Protein AF-A0A835RFT1-F1 (afdb_monomer_lite)

Foldseek 3Di:
DLVVVVVVLVVLLVVLVVVLVVLVVLLVVLVVLLVVLVVCLVVLVDLVNCVVNSPPPCPSVVVNVVSVVVNVVSVVVNVVSVVVNVVSVVVNVPSDDDPVSVVVVVVVLVPPPPQPPVNVVVVVCVVCVVVPD

Secondary structure (DSSP, 8-state):
-HHHHHHHHHHHHHHHHHHHHHHHHHHHHHHHHHHHHHHHHHHHT-GGGGGGGGGSTTHHHHHHHHHHHHHHHHHHHHHHHHHHHHHHHHHHHT----HHHHHHHHHHHHS-TTS-HHHHHHHHHHHHHTT--

Sequence (133 aa):
MMLKKLQQKYARIKDEIAQWDELQSQLLSQFGNASSIIERLPVLSEDKNYGGLKFLPGIKEALLGKQMVTLERIFFDMKDTIYLFKSSVVSSLTCKCSAGEIAALRQLLTDQPNISKMEVQTIFEIIFAEDIR

InterPro domains:
  IPR029159 Ribosome biogenesis protein C1orf109-like [PF15011] (2-86)
  IPR038985 OPENER-like [PTHR37904] (1-82)

Organism: Vanilla planifolia (NCBI:txid51239)

Structure (mmCIF, N/CA/C/O backbone):
data_AF-A0A835RFT1-F1
#
_entry.id   AF-A0A835RFT1-F1
#
loop_
_atom_site.group_PDB
_atom_site.id
_atom_site.type_symbol
_atom_site.label_atom_id
_atom_site.label_alt_id
_atom_site.label_comp_id
_atom_site.label_asym_id
_atom_site.label_entity_id
_atom_site.label_seq_id
_atom_site.pdbx_PDB_ins_code
_atom_site.Cartn_x
_atom_site.Cartn_y
_atom_site.Cartn_z
_atom_site.occupancy
_atom_site.B_iso_or_equiv
_atom_site.auth_seq_id
_atom_site.auth_comp_id
_atom_site.auth_asym_id
_atom_site.auth_atom_id
_atom_site.pdbx_PDB_model_num
ATOM 1 N N . MET A 1 1 ? 31.237 -1.751 -26.788 1.00 59.62 1 MET A N 1
ATOM 2 C CA . MET A 1 1 ? 30.967 -0.882 -25.614 1.00 59.62 1 MET A CA 1
ATOM 3 C C . MET A 1 1 ? 29.514 -0.401 -25.574 1.00 59.62 1 MET A C 1
ATOM 5 O O . MET A 1 1 ? 28.903 -0.450 -24.517 1.00 59.62 1 MET A O 1
ATOM 9 N N . MET A 1 2 ? 28.930 -0.018 -26.714 1.00 66.75 2 MET A N 1
ATOM 10 C CA . MET A 1 2 ? 27.556 0.495 -26.787 1.00 66.75 2 MET A CA 1
ATOM 11 C C . MET A 1 2 ? 26.454 -0.542 -26.493 1.00 66.75 2 MET A C 1
ATOM 13 O O . MET A 1 2 ? 25.534 -0.231 -25.745 1.00 66.75 2 MET A O 1
ATOM 17 N N . LEU A 1 3 ? 26.582 -1.784 -26.983 1.00 66.19 3 LEU A N 1
ATOM 18 C CA . LEU A 1 3 ? 25.622 -2.863 -26.688 1.00 66.19 3 LEU A CA 1
ATOM 19 C C . LEU A 1 3 ? 25.499 -3.131 -25.178 1.00 66.19 3 LEU A C 1
ATOM 21 O O . LEU A 1 3 ? 24.394 -3.160 -24.652 1.00 66.19 3 LEU A O 1
ATOM 25 N N . LYS A 1 4 ? 26.634 -3.216 -24.467 1.00 69.12 4 LYS A N 1
ATOM 26 C CA . LYS A 1 4 ? 26.661 -3.378 -23.001 1.00 69.12 4 LYS A CA 1
ATOM 27 C C . LYS A 1 4 ? 25.938 -2.234 -22.279 1.00 69.12 4 LYS A C 1
ATOM 29 O O . LYS A 1 4 ? 25.240 -2.469 -21.302 1.00 69.12 4 LYS A O 1
ATOM 34 N N . LYS A 1 5 ? 26.074 -1.001 -22.777 1.00 69.38 5 LYS A N 1
ATOM 35 C CA . LYS A 1 5 ? 25.412 0.183 -22.211 1.00 69.38 5 LYS A CA 1
ATOM 36 C C . LYS A 1 5 ? 23.896 0.151 -22.423 1.00 69.38 5 LYS A C 1
ATOM 38 O O . LYS A 1 5 ? 23.151 0.514 -21.521 1.00 69.38 5 LYS A O 1
ATOM 43 N N . LEU A 1 6 ? 23.437 -0.299 -23.591 1.00 71.56 6 LEU A N 1
ATOM 44 C CA . LEU A 1 6 ? 22.011 -0.462 -23.885 1.00 71.56 6 LEU A CA 1
ATOM 45 C C . LEU A 1 6 ? 21.392 -1.603 -23.072 1.00 71.56 6 LEU A C 1
ATOM 47 O O . LEU A 1 6 ? 20.337 -1.409 -22.479 1.00 71.56 6 LEU A O 1
ATOM 51 N N . GLN A 1 7 ? 22.087 -2.737 -22.954 1.00 71.88 7 GLN A N 1
ATOM 52 C CA . GLN A 1 7 ? 21.683 -3.844 -22.082 1.00 71.88 7 GLN A CA 1
ATOM 53 C C . GLN A 1 7 ? 21.546 -3.397 -20.623 1.00 71.88 7 GLN A C 1
ATOM 55 O O . GLN A 1 7 ? 20.553 -3.711 -19.979 1.00 71.88 7 GLN A O 1
ATOM 60 N N . GLN A 1 8 ? 22.501 -2.610 -20.116 1.00 78.94 8 GLN A N 1
ATOM 61 C CA . GLN A 1 8 ? 22.441 -2.068 -18.758 1.00 78.94 8 GLN A CA 1
ATOM 62 C C . GLN A 1 8 ? 21.249 -1.118 -18.556 1.00 78.94 8 GLN A C 1
ATOM 64 O O . GLN A 1 8 ? 20.597 -1.167 -17.517 1.00 78.94 8 GLN A O 1
ATOM 69 N N . LYS A 1 9 ? 20.947 -0.259 -19.538 1.00 76.69 9 LYS A N 1
ATOM 70 C CA . LYS A 1 9 ? 19.777 0.633 -19.476 1.00 76.69 9 LYS A CA 1
ATOM 71 C C . LYS A 1 9 ? 18.464 -0.141 -19.514 1.00 76.69 9 LYS A C 1
ATOM 73 O O . LYS A 1 9 ? 17.567 0.180 -18.746 1.00 76.69 9 LYS A O 1
ATOM 78 N N . TYR A 1 10 ? 18.366 -1.152 -20.375 1.00 77.69 10 TYR A N 1
ATOM 79 C CA . TYR A 1 10 ? 17.193 -2.019 -20.451 1.00 77.69 10 TYR A CA 1
ATOM 80 C C . TYR A 1 10 ? 16.973 -2.780 -19.139 1.00 77.69 10 TYR A C 1
ATOM 82 O O . TYR A 1 10 ? 15.868 -2.760 -18.611 1.00 77.69 10 TYR A O 1
ATOM 90 N N . ALA A 1 11 ? 18.033 -3.368 -18.571 1.00 81.19 11 ALA A N 1
ATOM 91 C CA . ALA A 1 11 ? 17.967 -4.034 -17.271 1.00 81.19 11 ALA A CA 1
ATOM 92 C C . ALA A 1 11 ? 17.457 -3.083 -16.177 1.00 81.19 11 ALA A C 1
ATOM 94 O O . ALA A 1 11 ? 16.525 -3.422 -15.461 1.00 81.19 11 ALA A O 1
ATOM 95 N N . ARG A 1 12 ? 17.982 -1.852 -16.128 1.00 82.69 12 ARG A N 1
ATOM 96 C CA . ARG A 1 12 ? 17.522 -0.835 -15.175 1.00 82.69 12 ARG A CA 1
ATOM 97 C C . ARG A 1 12 ? 16.043 -0.480 -15.350 1.00 82.69 12 ARG A C 1
ATOM 99 O O . ARG A 1 12 ? 15.340 -0.393 -14.355 1.00 82.69 12 ARG A O 1
ATOM 106 N N . ILE A 1 13 ? 15.577 -0.254 -16.580 1.00 82.38 13 ILE A N 1
ATOM 107 C CA . ILE A 1 13 ? 14.160 0.062 -16.835 1.00 82.38 13 ILE A CA 1
ATOM 108 C C . ILE A 1 13 ? 13.275 -1.111 -16.404 1.00 82.38 13 ILE A C 1
ATOM 110 O O . ILE A 1 13 ? 12.234 -0.896 -15.797 1.00 82.38 13 ILE A O 1
ATOM 114 N N . LYS A 1 14 ? 13.701 -2.349 -16.670 1.00 84.00 14 LYS A N 1
ATOM 115 C CA . LYS A 1 14 ? 12.979 -3.549 -16.241 1.00 84.00 14 LYS A CA 1
ATOM 116 C C . LYS A 1 14 ? 12.882 -3.648 -14.714 1.00 84.00 14 LYS A C 1
ATOM 118 O O . LYS A 1 14 ? 11.807 -3.947 -14.203 1.00 84.00 14 LYS A O 1
ATOM 123 N N . ASP A 1 15 ? 13.969 -3.359 -14.002 1.00 86.38 15 ASP A N 1
ATOM 124 C CA . ASP A 1 15 ? 13.974 -3.315 -12.535 1.00 86.38 15 ASP A CA 1
ATOM 125 C C . ASP A 1 15 ? 13.070 -2.189 -12.001 1.00 86.38 15 ASP A C 1
ATOM 127 O O . ASP A 1 15 ? 12.335 -2.390 -11.037 1.00 86.38 15 ASP A O 1
ATOM 131 N N . GLU A 1 16 ? 13.075 -1.015 -12.646 1.00 85.31 16 GLU A N 1
ATOM 132 C CA . GLU A 1 16 ? 12.196 0.108 -12.293 1.00 85.31 16 GLU A CA 1
ATOM 133 C C . GLU A 1 16 ? 10.713 -0.245 -12.521 1.00 85.31 16 GLU A C 1
ATOM 135 O O . GLU A 1 16 ? 9.893 0.018 -11.646 1.00 85.31 16 GLU A O 1
ATOM 140 N N . ILE A 1 17 ? 10.365 -0.920 -13.623 1.00 85.31 17 ILE A N 1
ATOM 141 C CA . ILE A 1 17 ? 8.999 -1.411 -13.883 1.00 85.31 17 ILE A CA 1
ATOM 142 C C . ILE A 1 17 ? 8.572 -2.441 -12.829 1.00 85.31 17 ILE A C 1
ATOM 144 O O . ILE A 1 17 ? 7.458 -2.365 -12.317 1.00 85.31 17 ILE A O 1
ATOM 148 N N . ALA A 1 18 ? 9.447 -3.378 -12.455 1.00 88.81 18 ALA A N 1
ATOM 149 C CA . ALA A 1 18 ? 9.149 -4.330 -11.383 1.00 88.81 18 ALA A CA 1
ATOM 150 C C . ALA A 1 18 ? 8.926 -3.617 -10.036 1.00 88.81 18 ALA A C 1
ATOM 152 O O . ALA A 1 18 ? 8.027 -3.967 -9.276 1.00 88.81 18 ALA A O 1
ATOM 153 N N . GLN A 1 19 ? 9.702 -2.566 -9.759 1.00 91.56 19 GLN A N 1
ATOM 154 C CA . GLN A 1 19 ? 9.513 -1.732 -8.575 1.00 91.56 19 GLN A CA 1
ATOM 155 C C . GLN A 1 19 ? 8.165 -0.992 -8.590 1.00 91.56 19 GLN A C 1
ATOM 157 O O . GLN A 1 19 ? 7.588 -0.753 -7.529 1.00 91.56 19 GLN A O 1
ATOM 162 N N . TRP A 1 20 ? 7.651 -0.610 -9.762 1.00 92.12 20 TRP A N 1
ATOM 163 C CA . TRP A 1 20 ? 6.344 0.042 -9.873 1.00 92.12 20 TRP A CA 1
ATOM 164 C C . TRP A 1 20 ? 5.208 -0.875 -9.436 1.00 92.12 20 TRP A C 1
ATOM 166 O O . TRP A 1 20 ? 4.316 -0.408 -8.730 1.00 92.12 20 TRP A O 1
ATOM 176 N N . ASP A 1 21 ? 5.262 -2.156 -9.805 1.00 92.62 21 ASP A N 1
ATOM 177 C CA . ASP A 1 21 ? 4.253 -3.145 -9.414 1.00 92.62 21 ASP A CA 1
ATOM 178 C C . ASP A 1 21 ? 4.212 -3.344 -7.889 1.00 92.62 21 ASP A C 1
ATOM 180 O O . ASP A 1 21 ? 3.142 -3.310 -7.273 1.00 92.62 21 ASP A O 1
ATOM 184 N N . GLU A 1 22 ? 5.386 -3.423 -7.255 1.00 95.25 22 GLU A N 1
ATOM 185 C CA . GLU A 1 22 ? 5.507 -3.508 -5.795 1.00 95.25 22 GLU A CA 1
ATOM 186 C C . GLU A 1 22 ? 4.933 -2.256 -5.110 1.00 95.25 22 GLU A C 1
ATOM 188 O O . GLU A 1 22 ? 4.107 -2.350 -4.202 1.00 95.25 22 GLU A O 1
ATOM 193 N N . LEU A 1 23 ? 5.316 -1.061 -5.578 1.00 95.81 23 LEU A N 1
ATOM 194 C CA . LEU A 1 23 ? 4.842 0.208 -5.014 1.00 95.81 23 LEU A CA 1
ATOM 195 C C . LEU A 1 23 ? 3.331 0.399 -5.206 1.00 95.81 23 LEU A C 1
ATOM 197 O O . LEU A 1 23 ? 2.657 0.919 -4.314 1.00 95.81 23 LEU A O 1
ATOM 201 N N . GLN A 1 24 ? 2.782 -0.027 -6.345 1.00 94.56 24 GLN A N 1
ATOM 202 C CA . GLN A 1 24 ? 1.347 0.018 -6.605 1.00 94.56 24 GLN A CA 1
ATOM 203 C C . GLN A 1 24 ? 0.591 -0.962 -5.701 1.00 94.56 24 GLN A C 1
ATOM 205 O O . GLN A 1 24 ? -0.409 -0.581 -5.089 1.00 94.56 24 GLN A O 1
ATOM 210 N N . SER A 1 25 ? 1.081 -2.195 -5.567 1.00 96.62 25 SER A N 1
ATOM 211 C CA . SER A 1 25 ? 0.508 -3.206 -4.672 1.00 96.62 25 SER A CA 1
ATOM 212 C C . SER A 1 25 ? 0.527 -2.742 -3.215 1.00 96.62 25 SER A C 1
ATOM 214 O O . SER A 1 25 ? -0.480 -2.844 -2.506 1.00 96.62 25 SER A O 1
ATOM 216 N N . GLN A 1 26 ? 1.638 -2.143 -2.780 1.00 97.69 26 GLN A N 1
ATOM 217 C CA . GLN A 1 26 ? 1.768 -1.544 -1.458 1.00 97.69 26 GLN A CA 1
ATOM 218 C C . GLN A 1 26 ? 0.761 -0.403 -1.250 1.00 97.69 26 GLN A C 1
ATOM 220 O O . GLN A 1 26 ? 0.075 -0.381 -0.225 1.00 97.69 26 GLN A O 1
ATOM 225 N N . LEU A 1 27 ? 0.619 0.510 -2.217 1.00 97.50 27 LEU A N 1
ATOM 226 C CA . LEU A 1 27 ? -0.326 1.626 -2.130 1.00 97.50 27 LEU A CA 1
ATOM 227 C C . LEU A 1 27 ? -1.783 1.146 -2.051 1.00 97.50 27 LEU A C 1
ATOM 229 O O . LEU A 1 27 ? -2.560 1.666 -1.249 1.00 97.50 27 LEU A O 1
ATOM 233 N N . LEU A 1 28 ? -2.153 0.139 -2.847 1.00 97.75 28 LEU A N 1
ATOM 234 C CA . LEU A 1 28 ? -3.486 -0.469 -2.813 1.00 97.75 28 LEU A CA 1
ATOM 235 C C . LEU A 1 28 ? -3.764 -1.142 -1.465 1.00 97.75 28 LEU A C 1
ATOM 237 O O . LEU A 1 28 ? -4.849 -0.974 -0.909 1.00 97.75 28 LEU A O 1
ATOM 241 N N . SER A 1 29 ? -2.778 -1.849 -0.909 1.00 98.25 29 SER A N 1
ATOM 242 C CA . SER A 1 29 ? -2.874 -2.455 0.422 1.00 98.25 29 SER A CA 1
ATOM 243 C C . SER A 1 29 ? -3.062 -1.398 1.514 1.00 98.25 29 SER A C 1
ATOM 245 O O . SER A 1 29 ? -3.980 -1.494 2.330 1.00 98.25 29 SER A O 1
ATOM 247 N N . GLN A 1 30 ? -2.252 -0.336 1.502 1.00 98.38 30 GLN A N 1
ATOM 248 C CA . GLN A 1 30 ? -2.378 0.780 2.441 1.00 98.38 30 GLN A CA 1
ATOM 249 C C . GLN A 1 30 ? -3.752 1.454 2.339 1.00 98.38 30 GLN A C 1
ATOM 251 O O . GLN A 1 30 ? -4.407 1.668 3.359 1.00 98.38 30 GLN A O 1
ATOM 256 N N . PHE A 1 31 ? -4.222 1.728 1.120 1.00 98.19 31 PHE A N 1
ATOM 257 C CA . PHE A 1 31 ? -5.545 2.302 0.888 1.00 98.19 31 PHE A CA 1
ATOM 258 C C . PHE A 1 31 ? -6.664 1.386 1.402 1.00 98.19 31 PHE A C 1
ATOM 260 O O . PHE A 1 31 ? -7.557 1.848 2.110 1.00 98.19 31 PHE A O 1
ATOM 267 N N . GLY A 1 32 ? -6.595 0.084 1.111 1.00 98.31 32 GLY A N 1
ATOM 268 C CA . GLY A 1 32 ? -7.560 -0.899 1.606 1.00 98.31 32 GLY A CA 1
ATOM 269 C C . GLY A 1 32 ? -7.593 -0.967 3.135 1.00 98.31 32 GLY A C 1
ATOM 270 O O . GLY A 1 32 ? -8.669 -0.967 3.737 1.00 98.31 32 GLY A O 1
ATOM 271 N N . ASN A 1 33 ? -6.423 -0.931 3.777 1.00 98.06 33 ASN A N 1
ATOM 272 C CA . ASN A 1 33 ? -6.310 -0.880 5.234 1.00 98.06 33 ASN A CA 1
ATOM 273 C C . ASN A 1 33 ? -6.935 0.400 5.810 1.00 98.06 33 ASN A C 1
ATOM 275 O O . ASN A 1 33 ? -7.674 0.330 6.794 1.00 98.06 33 ASN A O 1
ATOM 279 N N . ALA A 1 34 ? -6.686 1.558 5.189 1.00 98.38 34 ALA A N 1
ATOM 280 C CA . ALA A 1 34 ? -7.312 2.816 5.587 1.00 98.38 34 ALA A CA 1
ATOM 281 C C . ALA A 1 34 ? -8.840 2.760 5.436 1.00 98.38 34 ALA A C 1
ATOM 283 O O . ALA A 1 34 ? -9.546 3.114 6.380 1.00 98.38 34 ALA A O 1
ATOM 284 N N . SER A 1 35 ? -9.348 2.267 4.299 1.00 98.38 35 SER A N 1
ATOM 285 C CA . SER A 1 35 ? -10.792 2.125 4.046 1.00 98.38 35 SER A CA 1
ATOM 286 C C . SER A 1 35 ? -11.459 1.261 5.110 1.00 98.38 35 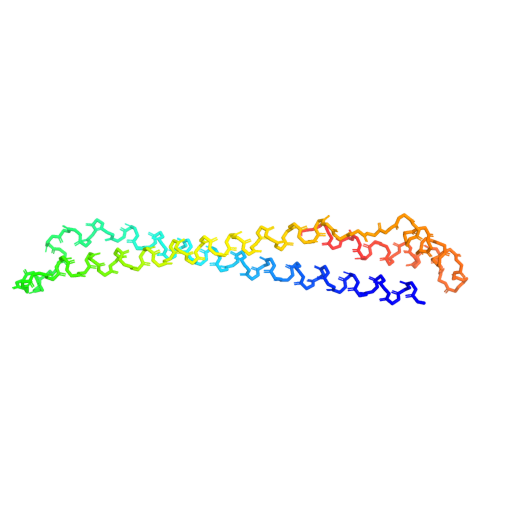SER A C 1
ATOM 288 O O . SER A 1 35 ? -12.415 1.696 5.746 1.00 98.38 35 SER A O 1
ATOM 290 N N . SER A 1 36 ? -10.888 0.086 5.396 1.00 98.12 36 SER A N 1
ATOM 291 C CA . SER A 1 36 ? -11.396 -0.835 6.419 1.00 98.12 36 SER A CA 1
ATOM 292 C C . SER A 1 36 ? -11.473 -0.182 7.803 1.00 98.12 36 SER A C 1
ATOM 294 O O . SER A 1 36 ? -12.458 -0.344 8.528 1.00 98.12 36 SER A O 1
ATOM 296 N N . ILE A 1 37 ? -10.460 0.608 8.181 1.00 97.75 37 ILE A N 1
ATOM 297 C CA . ILE A 1 37 ? -10.495 1.345 9.448 1.00 97.75 37 ILE A CA 1
ATOM 298 C C . ILE A 1 37 ? -11.601 2.404 9.428 1.00 97.75 37 ILE A C 1
ATOM 300 O O . ILE A 1 37 ? -12.382 2.457 10.378 1.00 97.75 37 ILE A O 1
ATOM 304 N N . ILE A 1 38 ? -11.691 3.214 8.368 1.00 97.94 38 ILE A N 1
ATOM 305 C CA . ILE A 1 38 ? -12.695 4.280 8.227 1.00 97.94 38 ILE A CA 1
ATOM 306 C C . ILE A 1 38 ? -14.115 3.709 8.305 1.00 97.94 38 ILE A C 1
ATOM 308 O O . ILE A 1 38 ? -14.937 4.226 9.060 1.00 97.94 38 ILE A O 1
ATOM 312 N N . GLU A 1 39 ? -14.388 2.610 7.605 1.00 97.81 39 GLU A N 1
ATOM 313 C CA . GLU A 1 39 ? -15.685 1.920 7.612 1.00 97.81 39 GLU A CA 1
ATOM 314 C C . GLU A 1 39 ? -16.080 1.410 9.003 1.00 97.81 39 GLU A C 1
ATOM 316 O O . GLU A 1 39 ? -17.262 1.352 9.346 1.00 97.81 39 GLU A O 1
ATOM 321 N N . ARG A 1 40 ? -15.097 1.073 9.842 1.00 96.12 40 ARG A N 1
ATOM 322 C CA . ARG A 1 40 ? -15.324 0.609 11.215 1.00 96.12 40 ARG A CA 1
ATOM 323 C C . ARG A 1 40 ? -15.541 1.739 12.216 1.00 96.12 40 ARG A C 1
ATOM 325 O O . ARG A 1 40 ? -16.131 1.491 13.266 1.00 96.12 40 ARG A O 1
ATOM 332 N N . LEU A 1 41 ? -15.084 2.963 11.944 1.00 96.62 41 LEU A N 1
ATOM 333 C CA . LEU A 1 41 ? -15.187 4.079 12.896 1.00 96.62 41 LEU A CA 1
ATOM 334 C C . LEU A 1 41 ? -16.622 4.359 13.383 1.00 96.62 41 LEU A C 1
ATOM 336 O O . LEU A 1 41 ? -16.789 4.540 14.594 1.00 96.62 41 LEU A O 1
ATOM 340 N N . PRO A 1 42 ? -17.668 4.345 12.529 1.00 95.62 42 PRO A N 1
ATOM 341 C CA . PRO A 1 42 ? -19.047 4.514 12.986 1.00 95.62 42 PRO A CA 1
ATOM 342 C C . PRO A 1 42 ? -19.475 3.407 13.951 1.00 95.62 42 PRO A C 1
ATOM 344 O O . PRO A 1 42 ? -20.071 3.684 14.985 1.00 95.62 42 PRO A O 1
ATOM 347 N N . VAL A 1 43 ? -19.100 2.154 13.670 1.00 94.69 43 VAL A N 1
ATOM 348 C CA . VAL A 1 43 ? -19.407 1.002 14.533 1.00 94.69 43 VAL A CA 1
ATOM 349 C C . VAL A 1 43 ? -18.742 1.161 15.900 1.00 94.69 43 VAL A C 1
ATOM 351 O O . VAL A 1 43 ? -19.374 0.929 16.928 1.00 94.69 43 VAL A O 1
ATOM 354 N N . LEU A 1 44 ? -17.488 1.608 15.929 1.00 94.69 44 LEU A N 1
ATOM 355 C CA . LEU A 1 44 ? -16.746 1.855 17.166 1.00 94.69 44 LEU A CA 1
ATOM 356 C C . LEU A 1 44 ? -17.250 3.088 17.930 1.00 94.69 44 LEU A C 1
ATOM 358 O O . LEU A 1 44 ? -16.988 3.227 19.122 1.00 94.69 44 LEU A O 1
ATOM 362 N N . SER A 1 45 ? -17.994 3.975 17.278 1.00 92.94 45 SER A N 1
ATOM 363 C CA . SER A 1 45 ? -18.569 5.163 17.914 1.00 92.94 45 SER A CA 1
ATOM 364 C C . SER A 1 45 ? -19.878 4.879 18.662 1.00 92.94 45 SER A C 1
ATOM 366 O O . SER A 1 45 ? -20.365 5.744 19.389 1.00 92.94 45 SER A O 1
ATOM 368 N N . GLU A 1 46 ? -20.432 3.675 18.530 1.00 93.88 46 GLU A N 1
ATOM 369 C CA . GLU A 1 46 ? -21.733 3.285 19.074 1.00 93.88 46 GLU A CA 1
ATOM 370 C C . GLU A 1 46 ? -21.583 2.424 20.338 1.00 93.88 46 GLU A C 1
ATOM 372 O O . GLU A 1 46 ? -21.159 1.269 20.279 1.00 93.88 46 GLU A O 1
ATOM 377 N N . ASP A 1 47 ? -22.008 2.945 21.491 1.00 90.06 47 ASP A N 1
ATOM 378 C CA . ASP A 1 47 ? -21.830 2.288 22.800 1.00 90.06 47 ASP A CA 1
ATOM 379 C C . ASP A 1 47 ? -22.515 0.910 22.881 1.00 90.06 47 ASP A C 1
ATOM 381 O O . ASP A 1 47 ? -22.045 -0.002 23.566 1.00 90.06 47 ASP A O 1
ATOM 385 N N . LYS A 1 48 ? -23.609 0.723 22.130 1.00 92.56 48 LYS A N 1
ATOM 386 C CA . LYS A 1 48 ? -24.338 -0.554 22.038 1.00 92.56 48 LYS A CA 1
ATOM 387 C C . LYS A 1 48 ? -23.483 -1.699 21.479 1.00 92.56 48 LYS A C 1
ATOM 389 O O . LYS A 1 48 ? -23.751 -2.853 21.801 1.00 92.56 48 LYS A O 1
ATOM 394 N N . ASN A 1 49 ? -22.441 -1.395 20.699 1.00 93.75 49 ASN A N 1
ATOM 395 C CA . ASN A 1 49 ? -21.593 -2.394 20.043 1.00 93.75 49 ASN A CA 1
ATOM 396 C C . ASN A 1 49 ? -20.518 -2.988 20.971 1.00 93.75 49 ASN A C 1
ATOM 398 O O . ASN A 1 49 ? -19.851 -3.949 20.599 1.00 93.75 49 ASN A O 1
ATOM 402 N N . TYR A 1 50 ? -20.367 -2.460 22.190 1.00 93.56 50 TYR A N 1
ATOM 403 C CA . TYR A 1 50 ? -19.353 -2.909 23.150 1.00 93.56 50 TYR A CA 1
ATOM 404 C C . TYR A 1 50 ? -19.831 -4.041 24.073 1.00 93.56 50 TYR A C 1
ATOM 406 O O . TYR A 1 50 ? -19.023 -4.633 24.790 1.00 93.56 50 TYR A O 1
ATOM 414 N N . GLY A 1 51 ? -21.128 -4.368 24.087 1.00 92.19 51 GLY A N 1
ATOM 415 C CA . GLY A 1 51 ? -21.668 -5.438 24.932 1.00 92.19 51 GLY A CA 1
ATOM 416 C C . GLY A 1 51 ? -21.289 -5.263 26.409 1.00 92.19 51 GLY A C 1
ATOM 417 O O . GLY A 1 51 ? -21.529 -4.208 26.996 1.00 92.19 51 GLY A O 1
ATOM 418 N N . GLY A 1 52 ? -20.675 -6.285 27.014 1.00 92.19 52 GLY A N 1
ATOM 419 C CA . GLY A 1 52 ? -20.181 -6.226 28.397 1.00 92.19 52 GLY A CA 1
ATOM 420 C C . GLY A 1 52 ? -18.989 -5.282 28.613 1.00 92.19 52 GLY A C 1
ATOM 421 O O . GLY A 1 52 ? -18.748 -4.865 29.741 1.00 92.19 52 GLY A O 1
ATOM 422 N N . LEU A 1 53 ? -18.272 -4.893 27.551 1.00 91.94 53 LEU A N 1
ATOM 423 C CA . LEU A 1 53 ? -17.114 -3.996 27.641 1.00 91.94 53 LEU A CA 1
ATOM 424 C C . LEU A 1 53 ? -17.511 -2.536 27.862 1.00 91.94 53 LEU A C 1
ATOM 426 O O . LEU A 1 53 ? -16.673 -1.753 28.290 1.00 91.94 53 LEU A O 1
ATOM 430 N N . LYS A 1 54 ? -18.778 -2.162 27.633 1.00 90.94 54 LYS A N 1
ATOM 431 C CA . LYS A 1 54 ? -19.263 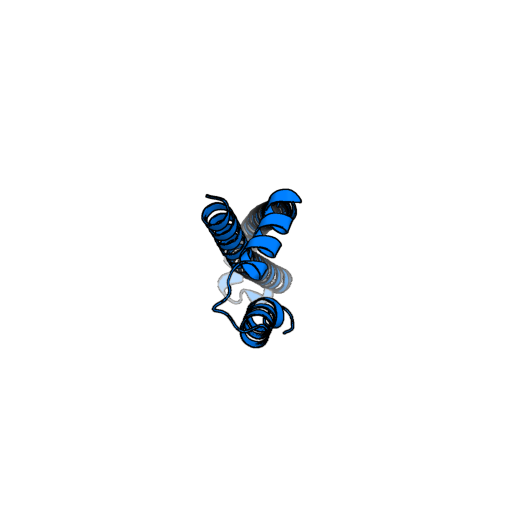-0.777 27.788 1.00 90.94 54 LYS A CA 1
ATOM 432 C C . LYS A 1 54 ? -19.065 -0.195 29.195 1.00 90.94 54 LYS A C 1
ATOM 434 O O . LYS A 1 54 ? -19.108 1.014 29.367 1.00 90.94 54 LYS A O 1
ATOM 439 N N . PHE A 1 55 ? -18.901 -1.055 30.203 1.00 91.12 55 PHE A N 1
ATOM 440 C CA . PHE A 1 55 ? -18.689 -0.648 31.593 1.00 91.12 55 PHE A CA 1
ATOM 441 C C . PHE A 1 55 ? -17.226 -0.325 31.908 1.00 91.12 55 PHE A C 1
ATOM 443 O O . PHE A 1 55 ? -16.948 0.207 32.980 1.00 91.12 55 PHE A O 1
ATOM 450 N N . LEU A 1 56 ? -16.294 -0.647 31.004 1.00 92.25 56 LEU A N 1
ATOM 451 C CA . LEU A 1 56 ? -14.895 -0.270 31.148 1.00 92.25 56 LEU A CA 1
ATOM 452 C C . LEU A 1 56 ? -14.747 1.229 30.852 1.00 92.25 56 LEU A C 1
ATOM 454 O O . LEU A 1 56 ? -15.010 1.651 29.721 1.00 92.25 56 LEU A O 1
ATOM 458 N N . PRO A 1 57 ? -14.316 2.047 31.829 1.00 92.31 57 PRO A N 1
ATOM 459 C CA . PRO A 1 57 ? -14.151 3.477 31.615 1.00 92.31 57 PRO A CA 1
ATOM 460 C C . PRO A 1 57 ? -13.133 3.753 30.504 1.00 92.31 57 PRO A C 1
ATOM 462 O O . PRO A 1 57 ? -12.031 3.206 30.518 1.00 92.31 57 PRO A O 1
ATOM 465 N N . GLY A 1 58 ? -13.491 4.611 29.549 1.00 92.81 58 GLY A N 1
ATOM 466 C CA . GLY A 1 58 ? -12.569 5.075 28.510 1.00 92.81 58 GLY A CA 1
ATOM 467 C C . GLY A 1 58 ? -12.293 4.086 27.370 1.00 92.81 58 GLY A C 1
ATOM 468 O O . GLY A 1 58 ? -11.438 4.363 26.530 1.00 92.81 58 GLY A O 1
ATOM 469 N N . ILE A 1 59 ? -12.956 2.920 27.324 1.00 94.31 59 ILE A N 1
ATOM 470 C CA . ILE A 1 59 ? -12.668 1.883 26.313 1.00 94.31 59 ILE A CA 1
ATOM 471 C C . ILE A 1 59 ? -12.919 2.369 24.882 1.00 94.31 59 ILE A C 1
ATOM 473 O O . ILE A 1 59 ? -12.143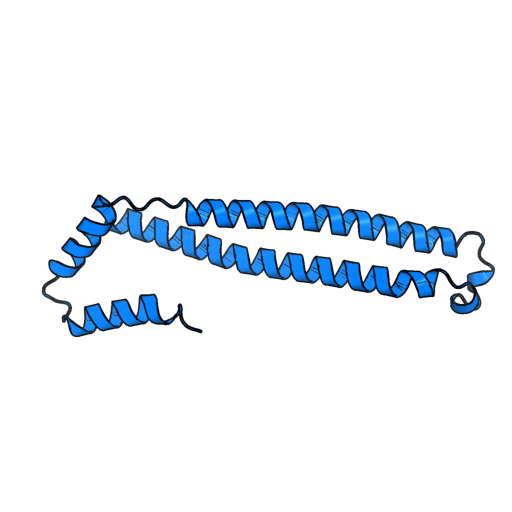 2.068 23.973 1.00 94.31 59 ILE A O 1
ATOM 477 N N . LYS A 1 60 ? -13.985 3.146 24.689 1.00 94.31 60 LYS A N 1
ATOM 478 C CA . LYS A 1 60 ? -14.374 3.701 23.395 1.00 94.31 60 LYS A CA 1
ATOM 479 C C . LYS A 1 60 ? -13.342 4.709 22.915 1.00 94.31 60 LYS A C 1
ATOM 481 O O . LYS A 1 60 ? -12.851 4.608 21.794 1.00 94.31 60 LYS A O 1
ATOM 486 N N . GLU A 1 61 ? -12.980 5.647 23.780 1.00 94.94 61 GLU A N 1
ATOM 487 C CA . GLU A 1 61 ? -11.998 6.693 23.514 1.00 94.94 61 GLU A CA 1
ATOM 488 C C . GLU A 1 61 ? -10.628 6.079 23.217 1.00 94.94 61 GLU A C 1
ATOM 490 O O . GLU A 1 61 ? -9.971 6.472 22.255 1.00 94.94 61 GLU A O 1
ATOM 495 N N . ALA A 1 62 ? -10.222 5.063 23.985 1.00 95.56 62 ALA A N 1
ATOM 496 C CA . ALA A 1 62 ? -8.976 4.340 23.761 1.00 95.56 62 ALA A CA 1
ATOM 497 C C . ALA A 1 62 ? -8.963 3.627 22.401 1.00 95.56 62 ALA A C 1
ATOM 499 O O . ALA A 1 62 ? -7.973 3.699 21.666 1.00 95.56 62 ALA A O 1
ATOM 500 N N . LEU A 1 63 ? -10.061 2.957 22.039 1.00 95.75 63 LEU A N 1
ATOM 501 C CA . LEU A 1 63 ? -10.158 2.221 20.784 1.00 95.75 63 LEU A CA 1
ATOM 502 C C . LEU A 1 63 ? -10.199 3.162 19.575 1.00 95.75 63 LEU A C 1
ATOM 504 O O . LEU A 1 63 ? -9.449 2.948 18.621 1.00 95.75 63 LEU A O 1
ATOM 508 N N . LEU A 1 64 ? -11.005 4.226 19.634 1.00 96.62 64 LEU A N 1
ATOM 509 C CA . LEU A 1 64 ? -11.048 5.271 18.608 1.00 96.62 64 LEU A CA 1
ATOM 510 C C . LEU A 1 64 ? -9.690 5.964 18.471 1.00 96.62 64 LEU A C 1
ATOM 512 O O . LEU A 1 64 ? -9.183 6.088 17.359 1.00 96.62 64 LEU A O 1
ATOM 516 N N . GLY A 1 65 ? -9.049 6.325 19.585 1.00 97.25 65 GLY A N 1
ATOM 517 C CA . GLY A 1 65 ? -7.705 6.900 19.586 1.00 97.25 65 GLY A CA 1
ATOM 518 C C . GLY A 1 65 ? -6.686 5.982 18.910 1.00 97.25 65 GLY A C 1
ATOM 519 O O . GLY A 1 65 ? -5.894 6.428 18.080 1.00 97.25 65 GLY A O 1
ATOM 520 N N . LYS A 1 66 ? -6.753 4.670 19.172 1.00 97.38 66 LYS A N 1
ATOM 521 C CA . LYS A 1 66 ? -5.889 3.689 18.506 1.00 97.38 66 LYS A CA 1
ATOM 522 C C . LYS A 1 66 ? -6.155 3.596 17.001 1.00 97.38 66 LYS A C 1
ATOM 524 O O . LYS A 1 66 ? -5.193 3.483 16.238 1.00 97.38 66 LYS A O 1
ATOM 529 N N . GLN A 1 67 ? -7.419 3.648 16.565 1.00 97.94 67 GLN A N 1
ATOM 530 C CA . GLN A 1 67 ? -7.751 3.692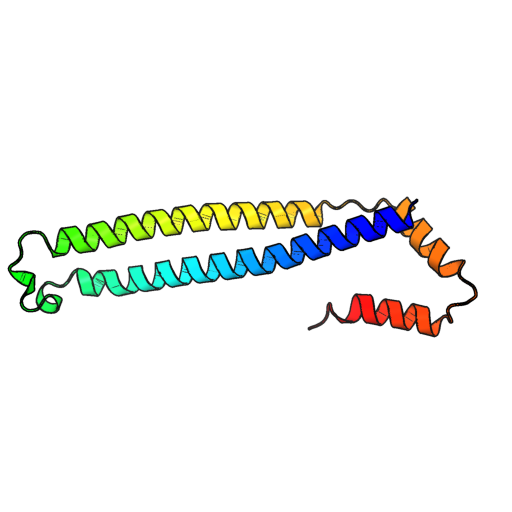 15.135 1.00 97.94 67 GLN A CA 1
ATOM 531 C C . GLN A 1 67 ? -7.187 4.956 14.473 1.00 97.94 67 GLN A C 1
ATOM 533 O O . GLN A 1 67 ? -6.587 4.852 13.409 1.00 97.94 67 GLN A O 1
ATOM 538 N N . MET A 1 68 ? -7.304 6.120 15.122 1.00 97.75 68 MET A N 1
ATOM 539 C CA . MET A 1 68 ? -6.807 7.396 14.589 1.00 97.75 68 MET A CA 1
ATOM 540 C C . MET A 1 68 ? -5.288 7.408 14.420 1.00 97.75 68 MET A C 1
ATOM 542 O O . MET A 1 68 ? -4.800 7.735 13.344 1.00 97.75 68 MET A O 1
ATOM 546 N N . VAL A 1 69 ? -4.540 6.955 15.432 1.00 98.19 69 VAL A N 1
ATOM 547 C CA . VAL A 1 69 ? -3.072 6.825 15.338 1.00 98.19 69 VAL A CA 1
ATOM 548 C C . VAL A 1 69 ? -2.667 5.855 14.222 1.00 98.19 69 VAL A C 1
ATOM 550 O O . VAL A 1 69 ? -1.654 6.045 13.551 1.00 98.19 69 VAL A O 1
ATOM 553 N N . THR A 1 70 ? -3.452 4.797 14.010 1.00 97.94 70 THR A N 1
ATOM 554 C CA . THR A 1 70 ? -3.191 3.836 12.929 1.00 97.94 70 THR A CA 1
ATOM 555 C C . THR A 1 70 ? -3.461 4.458 11.558 1.00 97.94 70 THR A C 1
ATOM 557 O O . THR A 1 70 ? -2.647 4.291 10.655 1.00 97.94 70 THR A O 1
ATOM 560 N N . LEU A 1 71 ? -4.554 5.213 11.404 1.00 98.31 71 LEU A N 1
ATOM 561 C CA . LEU A 1 71 ? -4.864 5.943 10.171 1.00 98.31 71 LEU A CA 1
ATOM 562 C C . LEU A 1 71 ? -3.799 6.981 9.828 1.00 98.31 71 LEU A C 1
ATOM 564 O O . LEU A 1 71 ? -3.369 7.046 8.681 1.00 98.31 71 LEU A O 1
ATOM 568 N N . GLU A 1 72 ? -3.348 7.758 10.812 1.00 98.31 72 GLU A N 1
ATOM 569 C CA . GLU A 1 72 ? -2.288 8.750 10.619 1.00 98.31 72 GLU A CA 1
ATOM 570 C C . GLU A 1 72 ? -1.014 8.101 10.069 1.00 98.31 72 GLU A C 1
ATOM 572 O O . GLU A 1 72 ? -0.438 8.588 9.096 1.00 98.31 72 GLU A O 1
ATOM 577 N N . ARG A 1 73 ? -0.625 6.948 10.630 1.00 98.38 73 ARG A N 1
ATOM 578 C CA . ARG A 1 73 ? 0.510 6.169 10.128 1.00 98.38 73 ARG A CA 1
ATOM 579 C C . ARG A 1 73 ? 0.289 5.689 8.698 1.00 98.38 73 ARG A C 1
ATOM 581 O O . ARG A 1 73 ? 1.169 5.873 7.871 1.00 98.38 73 ARG A O 1
ATOM 588 N N . ILE A 1 74 ? -0.877 5.121 8.388 1.00 98.38 74 ILE A N 1
ATOM 589 C CA . ILE A 1 74 ? -1.165 4.642 7.030 1.00 98.38 74 ILE A CA 1
ATOM 590 C C . ILE A 1 74 ? -1.099 5.797 6.025 1.00 98.38 74 ILE A C 1
ATOM 592 O O . ILE A 1 74 ? -0.505 5.642 4.964 1.00 98.38 74 ILE A O 1
ATOM 596 N N . PHE A 1 75 ? -1.650 6.969 6.348 1.00 98.25 75 PHE A N 1
ATOM 597 C CA . PHE A 1 75 ? -1.569 8.132 5.461 1.00 98.25 75 PHE A CA 1
ATOM 598 C C . PHE A 1 75 ? -0.141 8.643 5.278 1.00 98.25 75 PHE A C 1
ATOM 600 O O . PHE A 1 75 ? 0.221 9.049 4.170 1.00 98.25 75 PHE A O 1
ATOM 607 N N . PHE A 1 76 ? 0.670 8.602 6.333 1.00 98.12 76 PHE A N 1
ATOM 608 C CA . PHE A 1 76 ? 2.094 8.893 6.238 1.00 98.12 76 PHE A CA 1
ATOM 609 C C . PHE A 1 76 ? 2.792 7.907 5.285 1.00 98.12 76 PHE A C 1
ATOM 611 O O . PHE A 1 76 ? 3.415 8.331 4.313 1.00 98.12 76 PHE A O 1
ATOM 618 N N . ASP A 1 77 ? 2.582 6.605 5.476 1.00 97.88 77 ASP A N 1
ATOM 619 C CA . ASP A 1 77 ? 3.190 5.561 4.648 1.00 97.88 77 ASP A CA 1
ATOM 620 C C . ASP A 1 77 ? 2.722 5.642 3.179 1.00 97.88 77 ASP A C 1
ATOM 622 O O . ASP A 1 77 ? 3.514 5.447 2.252 1.00 97.88 77 ASP A O 1
ATOM 626 N N . MET A 1 78 ? 1.449 5.981 2.935 1.00 98.19 78 MET A N 1
ATOM 627 C CA . MET A 1 78 ? 0.909 6.216 1.589 1.00 98.19 78 MET A CA 1
ATOM 628 C C . MET A 1 78 ? 1.587 7.395 0.905 1.00 98.19 78 MET A C 1
ATOM 630 O O . MET A 1 78 ? 1.915 7.320 -0.280 1.00 98.19 78 MET A O 1
ATOM 634 N N . LYS A 1 79 ? 1.806 8.494 1.633 1.00 97.62 79 LYS A N 1
ATOM 635 C CA . LYS A 1 79 ? 2.494 9.668 1.095 1.00 97.62 79 LYS A CA 1
ATOM 636 C C . LYS A 1 79 ? 3.908 9.310 0.641 1.00 97.62 79 LYS A C 1
ATOM 638 O O . LYS A 1 79 ? 4.296 9.699 -0.464 1.00 97.62 79 LYS A O 1
ATOM 643 N N . ASP A 1 80 ? 4.637 8.551 1.451 1.00 97.06 80 ASP A N 1
ATOM 644 C CA . ASP A 1 80 ? 5.987 8.094 1.120 1.00 97.06 80 ASP A CA 1
ATOM 645 C C . ASP A 1 80 ? 5.975 7.148 -0.086 1.00 97.06 80 ASP A C 1
ATOM 647 O O . ASP A 1 80 ? 6.749 7.324 -1.027 1.00 97.06 80 ASP A O 1
ATOM 651 N N . THR A 1 81 ? 5.026 6.212 -0.127 1.00 97.44 81 THR A N 1
ATOM 652 C CA . THR A 1 81 ? 4.865 5.265 -1.244 1.00 97.44 81 THR A CA 1
ATOM 653 C C . THR A 1 81 ? 4.563 5.999 -2.557 1.00 97.44 81 THR A C 1
ATOM 655 O O . THR A 1 81 ? 5.201 5.744 -3.578 1.00 97.44 81 THR A O 1
ATOM 658 N N . ILE A 1 82 ? 3.664 6.991 -2.532 1.00 95.38 82 ILE A N 1
ATOM 659 C CA . ILE A 1 82 ? 3.355 7.850 -3.688 1.00 95.38 82 ILE A CA 1
ATOM 660 C C . ILE A 1 82 ? 4.584 8.653 -4.125 1.00 95.38 82 ILE A C 1
ATOM 662 O O . ILE A 1 82 ? 4.813 8.828 -5.324 1.00 95.38 82 ILE A O 1
ATOM 666 N N . TYR A 1 83 ? 5.364 9.175 -3.178 1.00 95.62 83 TYR A N 1
ATOM 667 C CA . TYR A 1 83 ? 6.584 9.913 -3.490 1.00 95.62 83 TYR A CA 1
ATOM 668 C C . TYR A 1 83 ? 7.615 9.019 -4.190 1.00 95.62 83 TYR A C 1
ATOM 670 O O . TYR A 1 83 ? 8.150 9.404 -5.233 1.00 95.62 83 TYR A O 1
ATOM 678 N N . LEU A 1 84 ? 7.844 7.812 -3.668 1.00 94.38 84 LEU A N 1
ATOM 679 C CA . LEU A 1 84 ? 8.747 6.829 -4.266 1.00 94.38 84 LEU A CA 1
ATOM 680 C C . LEU A 1 84 ? 8.287 6.422 -5.665 1.00 94.38 84 LEU A C 1
ATOM 682 O O . LEU A 1 84 ? 9.097 6.414 -6.591 1.00 94.38 84 LEU A O 1
ATOM 686 N N . PHE A 1 85 ? 6.988 6.174 -5.842 1.00 91.31 85 PHE A N 1
ATOM 687 C CA . PHE A 1 85 ? 6.413 5.845 -7.142 1.00 91.31 85 PHE A CA 1
ATOM 688 C C . PHE A 1 85 ? 6.637 6.969 -8.157 1.00 91.31 85 PHE A C 1
ATOM 690 O O . PHE A 1 85 ? 7.193 6.740 -9.2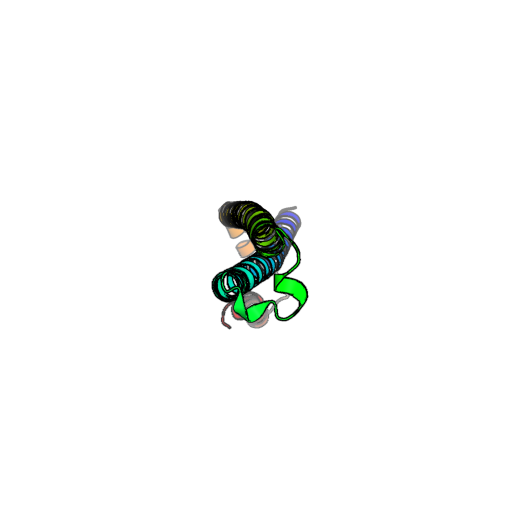28 1.00 91.31 85 PHE A O 1
ATOM 697 N N . LYS A 1 86 ? 6.303 8.215 -7.797 1.00 89.81 86 LYS A N 1
ATOM 698 C CA . LYS A 1 86 ? 6.540 9.387 -8.657 1.00 89.81 86 LYS A CA 1
ATOM 699 C C . LYS A 1 86 ? 8.015 9.550 -9.017 1.00 89.81 86 LYS A C 1
ATOM 701 O O . LYS A 1 86 ? 8.330 9.818 -10.173 1.00 89.81 86 LYS A O 1
ATOM 706 N N . SER A 1 87 ? 8.907 9.396 -8.041 1.00 89.12 87 SER A N 1
ATOM 707 C CA . SER A 1 87 ? 10.354 9.486 -8.254 1.00 89.12 87 SER A CA 1
ATOM 708 C C . SER A 1 87 ? 10.845 8.414 -9.232 1.00 89.12 87 SER A C 1
ATOM 710 O O . SER A 1 87 ? 11.592 8.724 -10.161 1.00 89.12 87 SER A O 1
ATOM 712 N N . SER A 1 88 ? 10.367 7.175 -9.079 1.00 86.38 88 SER A N 1
ATOM 713 C CA . SER A 1 88 ? 10.709 6.064 -9.969 1.00 86.38 88 SER A CA 1
ATOM 714 C C . SER A 1 88 ? 10.194 6.301 -11.394 1.00 86.38 88 SER A C 1
ATOM 716 O O . SER A 1 88 ? 10.967 6.217 -12.343 1.00 86.38 88 SER A O 1
ATOM 718 N N . VAL A 1 89 ? 8.943 6.749 -11.553 1.00 83.81 89 VAL A N 1
ATOM 719 C CA . VAL A 1 89 ? 8.376 7.122 -12.862 1.00 83.81 89 VAL A CA 1
ATOM 720 C C . VAL A 1 89 ? 9.200 8.210 -13.553 1.00 83.81 89 VAL A C 1
ATOM 722 O O . VAL A 1 89 ? 9.546 8.088 -14.729 1.00 83.81 89 VAL A O 1
ATOM 725 N N . VAL A 1 90 ? 9.574 9.265 -12.827 1.00 84.31 90 VAL A N 1
ATOM 726 C CA . VAL A 1 90 ? 10.426 10.332 -13.371 1.00 84.31 90 VAL A CA 1
ATOM 727 C C . VAL A 1 90 ? 11.814 9.799 -13.743 1.00 84.31 90 VAL A C 1
ATOM 729 O O . VAL A 1 90 ? 12.334 10.161 -14.799 1.00 84.31 90 VAL A O 1
ATOM 732 N N . SER A 1 91 ? 12.411 8.920 -12.933 1.00 81.56 91 SER A N 1
ATOM 733 C CA . SER A 1 91 ? 13.693 8.267 -13.243 1.00 81.56 91 SER A CA 1
ATOM 734 C C . SER A 1 91 ? 13.632 7.500 -14.568 1.00 81.56 91 SER A C 1
ATOM 736 O O . SER A 1 91 ? 14.469 7.732 -15.444 1.00 81.56 91 SER A O 1
ATOM 738 N N . SER A 1 92 ? 12.608 6.666 -14.764 1.00 76.69 92 SER A N 1
ATOM 739 C CA . SER A 1 92 ? 12.475 5.854 -15.979 1.00 76.69 92 SER A CA 1
ATOM 740 C C . SER A 1 92 ? 12.210 6.704 -17.217 1.00 76.69 92 SER A C 1
ATOM 742 O O . SER A 1 92 ? 12.849 6.509 -18.251 1.00 76.69 92 SER A O 1
ATOM 744 N N . LEU A 1 93 ? 11.336 7.710 -17.109 1.00 71.31 93 LEU A N 1
ATOM 745 C CA . LEU A 1 93 ? 11.021 8.620 -18.218 1.00 71.31 93 LEU A CA 1
ATOM 746 C C . LEU A 1 93 ? 12.192 9.543 -18.586 1.00 71.31 93 LEU A C 1
ATOM 748 O O . LEU A 1 93 ? 12.286 10.014 -19.718 1.00 71.31 93 LEU A O 1
ATOM 752 N N . THR A 1 94 ? 13.106 9.802 -17.649 1.00 74.38 94 THR A N 1
ATOM 753 C CA . THR A 1 94 ? 14.318 10.596 -17.899 1.00 74.38 94 THR A CA 1
ATOM 754 C C . THR A 1 94 ? 15.518 9.749 -18.332 1.00 74.38 94 THR A C 1
ATOM 756 O O . THR A 1 94 ? 16.604 10.302 -18.546 1.00 74.38 94 THR A O 1
ATOM 759 N N . CYS A 1 95 ? 15.348 8.435 -18.548 1.00 65.88 95 CYS A N 1
ATOM 760 C CA . CYS A 1 95 ? 16.369 7.567 -19.134 1.00 65.88 95 CYS A CA 1
ATOM 761 C C . CYS A 1 95 ? 16.693 8.010 -20.575 1.00 65.88 95 CYS A C 1
ATOM 763 O O . CYS A 1 95 ? 16.055 7.625 -21.552 1.00 65.88 95 CYS A O 1
ATOM 765 N N . LYS A 1 96 ? 17.715 8.860 -20.728 1.00 63.47 96 LYS A N 1
ATOM 766 C CA . LYS A 1 96 ? 18.161 9.356 -22.036 1.00 63.47 96 LYS A CA 1
ATOM 767 C C . LYS A 1 96 ? 18.921 8.262 -22.791 1.00 63.47 96 LYS A C 1
ATOM 769 O O . LYS A 1 96 ? 20.075 7.961 -22.466 1.00 63.47 96 LYS A O 1
ATOM 774 N N . CYS A 1 97 ? 18.324 7.712 -23.843 1.00 64.19 97 CYS A N 1
ATOM 775 C CA . CYS A 1 97 ? 19.071 7.124 -24.957 1.00 64.19 97 CYS A CA 1
ATOM 776 C C . CYS A 1 97 ? 19.482 8.251 -25.909 1.00 64.19 97 CYS A C 1
ATOM 778 O O . CYS A 1 97 ? 18.638 9.028 -26.352 1.00 64.19 97 CYS A O 1
ATOM 780 N N . SER A 1 98 ? 20.777 8.396 -26.194 1.00 70.44 98 SER A N 1
ATOM 781 C CA . SER A 1 98 ? 21.210 9.399 -27.167 1.00 70.44 98 SER A CA 1
ATOM 782 C C . SER A 1 98 ? 20.771 8.974 -28.569 1.00 70.44 98 SER A C 1
ATOM 784 O O . SER A 1 98 ? 20.717 7.782 -28.879 1.00 70.44 98 SER A O 1
ATOM 786 N N . ALA A 1 99 ? 20.499 9.942 -29.449 1.00 70.12 99 ALA A N 1
ATOM 787 C CA . ALA A 1 99 ? 20.197 9.654 -30.853 1.00 70.12 99 ALA A CA 1
ATOM 788 C C . ALA A 1 99 ? 21.296 8.789 -31.507 1.00 70.12 99 ALA A C 1
ATOM 790 O O . ALA A 1 99 ? 20.997 7.912 -32.311 1.00 70.12 99 ALA A O 1
ATOM 791 N N . GLY A 1 100 ? 22.555 8.970 -31.088 1.00 73.31 100 GLY A N 1
ATOM 792 C CA . GLY A 1 100 ? 23.684 8.146 -31.520 1.00 73.31 100 GLY A CA 1
ATOM 793 C C . GLY A 1 100 ? 23.632 6.698 -31.022 1.00 73.31 100 GLY A C 1
ATOM 794 O O . GLY A 1 100 ? 23.987 5.797 -31.772 1.00 73.31 100 GLY A O 1
ATOM 795 N N . GLU A 1 101 ? 23.158 6.444 -29.798 1.00 70.06 101 GLU A N 1
ATOM 796 C CA . GLU A 1 101 ? 22.978 5.079 -29.275 1.00 70.06 101 GLU A CA 1
ATOM 797 C C . GLU A 1 101 ? 21.872 4.326 -30.028 1.00 70.06 101 GLU A C 1
ATOM 799 O O . GLU A 1 101 ? 22.034 3.148 -30.340 1.00 70.06 101 GLU A O 1
ATOM 804 N N . ILE A 1 102 ? 20.780 5.014 -30.378 1.00 68.62 102 ILE A N 1
ATOM 805 C CA . ILE A 1 102 ? 19.685 4.450 -31.183 1.00 68.62 102 ILE A CA 1
ATOM 806 C C . ILE A 1 102 ? 20.149 4.199 -32.624 1.00 68.62 102 ILE A C 1
ATOM 808 O O . ILE A 1 102 ? 19.882 3.135 -33.183 1.00 68.62 102 ILE A O 1
ATOM 812 N N . ALA A 1 103 ? 20.865 5.153 -33.225 1.00 73.44 103 ALA A N 1
ATOM 813 C CA . ALA A 1 103 ? 21.387 5.026 -34.583 1.00 73.44 103 ALA A CA 1
ATOM 814 C C . ALA A 1 103 ? 22.370 3.856 -34.710 1.00 73.44 103 ALA A C 1
ATOM 816 O O . ALA A 1 103 ? 22.282 3.074 -35.650 1.00 73.44 103 ALA A O 1
ATOM 817 N N . ALA A 1 104 ? 23.261 3.676 -33.739 1.00 69.06 104 ALA A N 1
ATOM 818 C CA . ALA A 1 104 ? 24.216 2.578 -33.770 1.00 69.06 104 ALA A CA 1
ATOM 819 C C . ALA A 1 104 ? 23.617 1.225 -33.345 1.00 69.06 104 ALA A C 1
ATOM 821 O O . ALA A 1 104 ? 24.108 0.199 -33.808 1.00 69.06 104 ALA A O 1
ATOM 822 N N . LEU A 1 105 ? 22.525 1.182 -32.566 1.00 67.25 105 LEU A N 1
ATOM 823 C CA . LEU A 1 105 ? 21.724 -0.043 -32.416 1.00 67.25 105 LEU A CA 1
ATOM 824 C C . LEU A 1 105 ? 21.098 -0.449 -33.761 1.00 67.25 105 LEU A C 1
ATOM 826 O O . LEU A 1 105 ? 21.199 -1.607 -34.158 1.00 67.25 105 LEU A O 1
ATOM 830 N N . ARG A 1 106 ? 20.501 0.506 -34.488 1.00 67.50 106 ARG A N 1
ATOM 831 C CA . ARG A 1 106 ? 19.945 0.269 -35.833 1.00 67.50 106 ARG A CA 1
ATOM 832 C C . ARG A 1 106 ? 21.017 -0.210 -36.811 1.00 67.50 106 ARG A C 1
ATOM 834 O O . ARG A 1 106 ? 20.777 -1.156 -37.556 1.00 67.50 106 ARG A O 1
ATOM 841 N N . GLN A 1 107 ? 22.197 0.404 -36.770 1.00 72.88 107 GLN A N 1
ATOM 842 C CA . GLN A 1 107 ? 23.327 0.010 -37.604 1.00 72.88 107 GLN A CA 1
ATOM 843 C C . GLN A 1 107 ? 23.821 -1.400 -37.251 1.00 72.88 107 GLN A C 1
ATOM 845 O O . GLN A 1 107 ? 23.972 -2.222 -38.142 1.00 72.88 107 GLN A O 1
ATOM 850 N N . LEU A 1 108 ? 23.955 -1.736 -35.963 1.00 66.50 108 LEU A N 1
ATOM 851 C CA . LEU A 1 108 ? 24.360 -3.075 -35.519 1.00 66.50 108 LEU A CA 1
ATOM 852 C C . LEU A 1 108 ? 23.370 -4.166 -35.949 1.00 66.50 108 LEU A C 1
ATOM 854 O O . LEU A 1 108 ? 23.804 -5.245 -36.332 1.00 66.50 108 LEU A O 1
ATOM 858 N N . LEU A 1 109 ? 22.062 -3.893 -35.914 1.00 62.97 109 LEU A N 1
ATOM 859 C CA . LEU A 1 109 ? 21.035 -4.811 -36.426 1.00 62.97 109 LEU A CA 1
ATOM 860 C C . LEU A 1 109 ? 21.087 -4.957 -37.955 1.00 62.97 109 LEU A C 1
ATOM 862 O O . LEU A 1 109 ? 20.758 -6.016 -38.479 1.00 62.97 109 LEU A O 1
ATOM 866 N N . THR A 1 110 ? 21.511 -3.907 -38.660 1.00 67.38 110 THR A N 1
ATOM 867 C CA . THR A 1 110 ? 21.682 -3.914 -40.122 1.00 67.38 110 THR A CA 1
ATOM 868 C C . THR A 1 110 ? 22.960 -4.657 -40.538 1.00 67.38 110 THR A C 1
ATOM 870 O O . THR A 1 110 ? 22.960 -5.355 -41.548 1.00 67.38 110 THR A O 1
ATOM 873 N N . ASP A 1 111 ? 24.024 -4.553 -39.737 1.00 62.41 111 ASP A N 1
ATOM 874 C CA . ASP A 1 111 ? 25.363 -5.093 -40.008 1.00 62.41 111 ASP A CA 1
ATOM 875 C C . ASP A 1 111 ? 25.551 -6.560 -39.556 1.00 62.41 111 ASP A C 1
ATOM 877 O O . ASP A 1 111 ? 26.656 -7.090 -39.661 1.00 62.41 111 ASP A O 1
ATOM 881 N N . GLN A 1 112 ? 24.520 -7.237 -39.033 1.00 56.12 112 GLN A N 1
ATOM 882 C CA . GLN A 1 112 ? 24.576 -8.666 -38.679 1.00 56.12 112 GLN A CA 1
ATOM 883 C C . GLN A 1 112 ? 24.051 -9.536 -39.844 1.00 56.12 112 GLN A C 1
ATOM 885 O O . GLN A 1 112 ? 22.847 -9.770 -39.929 1.00 56.12 112 GLN A O 1
ATOM 890 N N . PRO A 1 113 ? 24.912 -10.078 -40.732 1.00 53.25 113 PRO A N 1
ATOM 891 C CA . PRO A 1 113 ? 24.484 -10.802 -41.938 1.00 53.25 113 PRO A CA 1
ATOM 892 C C . PRO A 1 113 ? 23.878 -12.195 -41.682 1.00 53.25 113 PRO A C 1
ATOM 894 O O . PRO A 1 113 ? 23.401 -12.824 -42.621 1.00 53.25 113 PRO A O 1
ATOM 897 N N . ASN A 1 114 ? 23.895 -12.681 -40.436 1.00 53.53 114 ASN A N 1
ATOM 898 C CA . ASN A 1 114 ? 23.449 -14.031 -40.065 1.00 53.53 114 ASN A CA 1
ATOM 899 C C . ASN A 1 114 ? 22.076 -14.087 -39.389 1.00 53.53 114 ASN A C 1
ATOM 901 O O . ASN A 1 114 ? 21.652 -15.169 -38.998 1.00 53.53 114 ASN A O 1
ATOM 905 N N . ILE A 1 115 ? 21.390 -12.957 -39.229 1.00 55.31 115 ILE A N 1
ATOM 906 C CA . ILE A 1 115 ? 20.019 -12.953 -38.719 1.00 55.31 115 ILE A CA 1
ATOM 907 C C . ILE A 1 115 ? 19.132 -12.588 -39.896 1.00 55.31 115 ILE A C 1
ATOM 909 O O . ILE A 1 115 ? 19.272 -11.517 -40.492 1.00 55.31 115 ILE A O 1
ATOM 913 N N . SER A 1 116 ? 18.252 -13.506 -40.286 1.00 62.31 116 SER A N 1
ATOM 914 C CA . SER A 1 116 ? 17.332 -13.239 -41.385 1.00 62.31 116 SER A CA 1
ATOM 915 C C . SER A 1 116 ? 16.469 -12.021 -41.040 1.00 62.31 116 SER A C 1
ATOM 917 O O . SER A 1 116 ? 16.112 -11.798 -39.882 1.00 62.31 116 SER A O 1
ATOM 919 N N . LYS A 1 117 ? 16.085 -11.219 -42.043 1.00 63.19 117 LYS A N 1
ATOM 920 C CA . LYS A 1 117 ? 15.189 -10.067 -41.818 1.00 63.19 117 LYS A CA 1
ATOM 921 C C . LYS A 1 117 ? 13.905 -10.468 -41.077 1.00 63.19 117 LYS A C 1
ATOM 923 O O . LYS A 1 117 ? 13.370 -9.660 -40.329 1.00 63.19 117 LYS A O 1
ATOM 928 N N . MET A 1 118 ? 13.451 -11.712 -41.250 1.00 56.62 118 MET A N 1
ATOM 929 C CA . MET A 1 118 ? 12.308 -12.261 -40.524 1.00 56.62 118 MET A CA 1
ATOM 930 C C . MET A 1 118 ? 12.601 -12.513 -39.047 1.00 56.62 118 MET A C 1
ATOM 932 O O . MET A 1 118 ? 11.750 -12.214 -38.225 1.00 56.62 118 MET A O 1
ATOM 936 N N . GLU A 1 119 ? 13.783 -13.005 -38.677 1.00 64.19 119 GLU A N 1
ATOM 937 C CA . GLU A 1 119 ? 14.161 -13.167 -37.266 1.00 64.19 119 GLU A CA 1
ATOM 938 C C . GLU A 1 119 ? 14.385 -11.821 -36.579 1.00 64.19 119 GLU A C 1
ATOM 940 O O . GLU A 1 119 ? 13.977 -11.664 -35.436 1.00 64.19 119 GLU A O 1
ATOM 945 N N . VAL A 1 120 ? 14.949 -10.819 -37.268 1.00 64.69 120 VAL A N 1
ATOM 946 C CA . VAL A 1 120 ? 15.024 -9.447 -36.729 1.00 64.69 120 VAL A CA 1
ATOM 947 C C . VAL A 1 120 ? 13.619 -8.892 -36.494 1.00 64.69 120 VAL A C 1
ATOM 949 O O . VAL A 1 120 ? 13.358 -8.332 -35.432 1.00 64.69 120 VAL A O 1
ATOM 952 N N . GLN A 1 121 ? 12.708 -9.088 -37.450 1.00 61.03 121 GLN A N 1
ATOM 953 C CA . GLN A 1 121 ? 11.307 -8.691 -37.322 1.00 61.03 121 GLN A CA 1
ATOM 954 C C . GLN A 1 121 ? 10.597 -9.464 -36.203 1.00 61.03 121 GLN A C 1
ATOM 956 O O . GLN A 1 121 ? 9.862 -8.863 -35.436 1.00 61.03 121 GLN A O 1
ATOM 961 N N . THR A 1 122 ? 10.882 -10.756 -36.042 1.00 69.38 122 THR A N 1
ATOM 962 C CA . THR A 1 122 ? 10.325 -11.604 -34.978 1.00 69.38 122 THR A CA 1
ATOM 963 C C . THR A 1 122 ? 10.861 -11.197 -33.610 1.00 69.38 122 THR A C 1
ATOM 965 O O . THR A 1 122 ? 10.105 -11.134 -32.656 1.00 69.38 122 THR A O 1
ATOM 968 N N . ILE A 1 123 ? 12.150 -10.877 -33.489 1.00 67.25 123 ILE A N 1
ATOM 969 C CA . ILE A 1 123 ? 12.745 -10.372 -32.245 1.00 67.25 123 ILE A CA 1
ATOM 970 C C . ILE A 1 123 ? 12.171 -8.995 -31.910 1.00 67.25 123 ILE A C 1
ATOM 972 O O . ILE A 1 123 ? 11.868 -8.735 -30.753 1.00 67.25 123 ILE A O 1
ATOM 976 N N . PHE A 1 124 ? 11.990 -8.125 -32.907 1.00 65.56 124 PHE A N 1
ATOM 977 C CA . PHE A 1 124 ? 11.323 -6.839 -32.727 1.00 65.56 124 PHE A CA 1
ATOM 978 C C . PHE A 1 124 ? 9.875 -7.050 -32.263 1.00 65.56 124 PHE A C 1
ATOM 980 O O . PHE A 1 124 ? 9.470 -6.499 -31.250 1.00 65.56 124 PHE A O 1
ATOM 987 N N . GLU A 1 125 ? 9.119 -7.916 -32.930 1.00 65.19 125 GLU A N 1
ATOM 988 C CA . GLU A 1 125 ? 7.755 -8.259 -32.536 1.00 65.19 125 GLU A CA 1
ATOM 989 C C . GLU A 1 125 ? 7.710 -8.900 -31.148 1.00 65.19 125 GLU A C 1
ATOM 991 O O . GLU A 1 125 ? 6.889 -8.489 -30.360 1.00 65.19 125 GLU A O 1
ATOM 996 N N . ILE A 1 126 ? 8.614 -9.799 -30.762 1.00 66.88 126 ILE A N 1
ATOM 997 C CA . ILE A 1 126 ? 8.644 -10.377 -29.406 1.00 66.88 126 ILE A CA 1
ATOM 998 C C . ILE A 1 126 ? 8.981 -9.315 -28.349 1.00 66.88 126 ILE A C 1
ATOM 1000 O O . ILE A 1 126 ? 8.325 -9.259 -27.315 1.00 66.88 126 ILE A O 1
ATOM 1004 N N . ILE A 1 127 ? 9.975 -8.455 -28.605 1.00 61.12 127 ILE A N 1
ATOM 1005 C CA . ILE A 1 127 ? 10.376 -7.386 -27.674 1.00 61.12 127 ILE A CA 1
ATOM 1006 C C . ILE A 1 127 ? 9.258 -6.347 -27.502 1.00 61.12 127 ILE A C 1
ATOM 1008 O O . ILE A 1 127 ? 9.132 -5.788 -26.417 1.00 61.12 127 ILE A O 1
ATOM 1012 N N . PHE A 1 128 ? 8.467 -6.082 -28.546 1.00 62.00 128 PHE A N 1
ATOM 1013 C CA . PHE A 1 128 ? 7.452 -5.021 -28.558 1.00 62.00 128 PHE A CA 1
ATOM 1014 C C . PHE A 1 128 ? 5.992 -5.522 -28.552 1.00 62.00 128 PHE A C 1
ATOM 1016 O O . PHE A 1 128 ? 5.082 -4.701 -28.488 1.00 62.00 128 PHE A O 1
ATOM 1023 N N . ALA A 1 129 ? 5.725 -6.832 -28.610 1.00 56.72 129 ALA A N 1
ATOM 1024 C CA . ALA A 1 129 ? 4.369 -7.402 -28.549 1.00 56.72 129 ALA A CA 1
ATOM 1025 C C . ALA A 1 129 ? 3.920 -7.732 -27.122 1.00 56.72 129 ALA A C 1
ATOM 1027 O O . ALA A 1 129 ? 2.716 -7.830 -26.892 1.00 56.72 129 ALA A O 1
ATOM 1028 N N . GLU A 1 130 ? 4.839 -7.854 -26.158 1.00 53.47 130 GLU A N 1
ATOM 1029 C CA . GLU A 1 130 ? 4.462 -7.938 -24.737 1.00 53.47 130 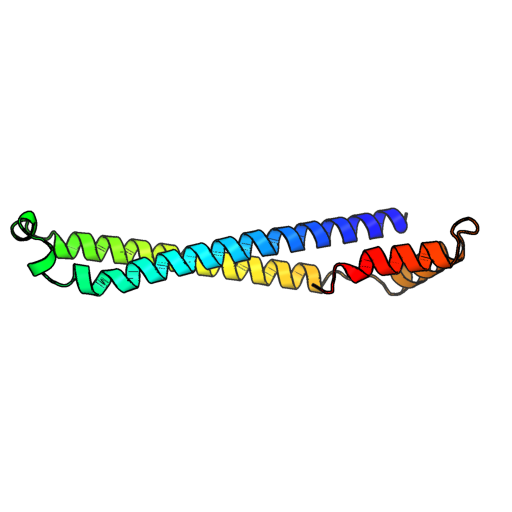GLU A CA 1
ATOM 1030 C C . GLU A 1 130 ? 3.980 -6.586 -24.167 1.00 53.47 130 GLU A C 1
ATOM 1032 O O . GLU A 1 130 ? 3.399 -6.567 -23.090 1.00 53.47 130 GLU A O 1
ATOM 1037 N N . ASP A 1 131 ? 4.098 -5.481 -24.920 1.00 53.53 131 ASP A N 1
ATOM 1038 C CA . ASP A 1 131 ? 3.537 -4.160 -24.570 1.00 53.53 131 ASP A CA 1
ATOM 1039 C C . ASP A 1 131 ? 2.058 -3.974 -25.001 1.00 53.53 131 ASP A C 1
ATOM 1041 O O . ASP A 1 131 ? 1.502 -2.881 -24.876 1.00 53.53 131 ASP A O 1
ATOM 1045 N N . ILE A 1 132 ? 1.383 -5.020 -25.507 1.00 49.03 132 ILE A N 1
ATOM 1046 C CA . ILE A 1 132 ? -0.068 -4.999 -25.777 1.00 49.03 132 ILE A CA 1
ATOM 1047 C C . ILE A 1 132 ? -0.753 -6.212 -25.132 1.00 49.03 132 ILE A C 1
ATOM 1049 O O . ILE A 1 132 ? -1.255 -7.105 -25.824 1.00 49.03 132 ILE A O 1
ATOM 1053 N N . ARG A 1 133 ? -0.813 -6.241 -23.798 1.00 35.47 133 ARG A N 1
ATOM 1054 C CA . ARG A 1 133 ? -1.932 -6.853 -23.066 1.00 35.47 133 ARG A CA 1
ATOM 1055 C C . ARG A 1 133 ? -2.026 -6.388 -21.624 1.00 35.47 133 ARG A C 1
ATOM 1057 O O . ARG A 1 133 ? -0.975 -6.317 -20.962 1.00 35.47 133 ARG A O 1
#

Radius of gyration: 26.34 Å; chains: 1; bounding box: 55×25×74 Å

pLDDT: mean 82.6, std 15.39, range [35.47, 98.38]